Protein AF-A0A960QJK2-F1 (afdb_monomer_lite)

Secondary structure (DSSP, 8-state):
-----PPPHHHHHHHHHHHHT-----PPPPBPSSS---PPPTHHHHHHHT-EEEETTEEEEHHHHHHHHHHHHHSSSEEEEE-TTS-EEEEEHHHHHHHHHH-HHHHHHS--EEES-HHHHHHTTPPP-SSSEEE-HHHHGGGHHHHHHHHHHHHHHHHHHHTT-

Foldseek 3Di:
DDDDDDPDPVVVVVVVVVVVVPPPPPAPAAEFAAADDDFDDPVVLVVQQQDWDADPNDIDGPVVVLQVVLCVFAVGQWFWHAYPNRDIDIGGSSRLVVCVVPVVVRSQRTQRGWDQAQVVCVQLVAHGDDRIHTGGNVSCVSSVVVVVVVVVVVVVVVVVVVVVD

Structure (mmCIF, N/CA/C/O backbone):
data_AF-A0A960QJK2-F1
#
_entry.id   AF-A0A960QJK2-F1
#
loop_
_atom_site.group_PDB
_atom_site.id
_atom_site.type_symbol
_atom_site.label_atom_id
_atom_site.label_alt_id
_atom_site.label_comp_id
_atom_site.label_asym_id
_atom_site.label_entity_id
_atom_site.label_seq_id
_atom_site.pdbx_PDB_ins_code
_atom_site.Cartn_x
_atom_site.Cartn_y
_atom_site.Cartn_z
_atom_site.occupancy
_atom_site.B_iso_or_equiv
_atom_site.auth_seq_id
_atom_site.auth_comp_id
_atom_site.auth_asym_id
_atom_site.auth_atom_id
_atom_site.pdbx_PDB_model_num
ATOM 1 N N . MET A 1 1 ? 14.671 65.358 -13.582 1.00 40.72 1 MET A N 1
ATOM 2 C CA . MET A 1 1 ? 13.355 64.998 -14.150 1.00 40.72 1 MET A CA 1
ATOM 3 C C . MET A 1 1 ? 13.165 63.499 -13.931 1.00 40.72 1 MET A C 1
ATOM 5 O O . MET A 1 1 ? 13.816 62.717 -14.605 1.00 40.72 1 MET A O 1
ATOM 9 N N . LYS A 1 2 ? 12.438 63.102 -12.875 1.00 40.28 2 LYS A N 1
ATOM 10 C CA . LYS A 1 2 ? 12.230 61.693 -12.491 1.00 40.28 2 LYS A CA 1
ATOM 11 C C . LYS A 1 2 ? 10.971 61.178 -13.200 1.00 40.28 2 LYS A C 1
ATOM 13 O O . LYS A 1 2 ? 9.896 61.689 -12.910 1.00 40.28 2 LYS A O 1
ATOM 18 N N . LEU A 1 3 ? 11.096 60.197 -14.095 1.00 39.19 3 LEU A N 1
ATOM 19 C CA . LEU A 1 3 ? 9.955 59.401 -14.560 1.00 39.19 3 LEU A CA 1
ATOM 20 C C . LEU A 1 3 ? 9.848 58.164 -13.660 1.00 39.19 3 LEU A C 1
ATOM 22 O O . LEU A 1 3 ? 10.661 57.249 -13.756 1.00 39.19 3 LEU A O 1
ATOM 26 N N . PHE A 1 4 ? 8.871 58.167 -12.754 1.00 47.16 4 PHE A N 1
ATOM 27 C CA . PHE A 1 4 ? 8.452 56.974 -12.022 1.00 47.16 4 PHE A CA 1
ATOM 28 C C . PHE A 1 4 ? 7.599 56.119 -12.963 1.00 47.16 4 PHE A C 1
ATOM 30 O O . PHE A 1 4 ? 6.499 56.512 -13.343 1.00 47.16 4 PHE A O 1
ATOM 37 N N . GLN A 1 5 ? 8.126 54.964 -13.357 1.00 55.94 5 GLN A N 1
ATOM 38 C CA . GLN A 1 5 ? 7.394 53.943 -14.095 1.00 55.94 5 GLN A CA 1
ATOM 39 C C . GLN A 1 5 ? 6.495 53.205 -13.090 1.00 55.94 5 GLN A C 1
ATOM 41 O O . GLN A 1 5 ? 6.990 52.555 -12.171 1.00 55.94 5 GLN A O 1
ATOM 46 N N . THR A 1 6 ? 5.178 53.361 -13.197 1.00 51.84 6 THR A N 1
ATOM 47 C CA . THR A 1 6 ? 4.214 52.637 -12.360 1.00 51.84 6 THR A CA 1
ATOM 48 C C . THR A 1 6 ? 4.137 51.173 -12.814 1.00 51.84 6 THR A C 1
ATOM 50 O O . THR A 1 6 ? 3.915 50.922 -14.001 1.00 51.84 6 THR A O 1
ATOM 53 N N . PRO A 1 7 ? 4.314 50.175 -11.928 1.00 49.38 7 PRO A N 1
ATOM 54 C CA . PRO A 1 7 ? 4.071 48.789 -12.303 1.00 49.38 7 PRO A CA 1
ATOM 55 C C . PRO A 1 7 ? 2.564 48.573 -12.500 1.00 49.38 7 PRO A C 1
ATOM 57 O O . PRO A 1 7 ? 1.749 48.912 -11.643 1.00 49.38 7 PRO A O 1
ATOM 60 N N . SER A 1 8 ? 2.198 48.037 -13.666 1.00 52.22 8 SER A N 1
ATOM 61 C CA . SER A 1 8 ? 0.821 47.710 -14.043 1.00 52.22 8 SER A CA 1
ATOM 62 C C . SER A 1 8 ? 0.205 46.721 -13.046 1.00 52.22 8 SER A C 1
ATOM 64 O O . SER A 1 8 ? 0.792 45.678 -12.761 1.00 52.22 8 SER A O 1
ATOM 66 N N . ILE A 1 9 ? -0.997 47.030 -12.549 1.00 56.47 9 ILE A N 1
ATOM 67 C CA . ILE A 1 9 ? -1.775 46.237 -11.573 1.00 56.47 9 ILE A CA 1
ATOM 68 C C . ILE A 1 9 ? -1.941 44.768 -12.021 1.00 56.47 9 ILE A C 1
ATOM 70 O O . ILE A 1 9 ? -2.020 43.864 -11.189 1.00 56.47 9 ILE A O 1
ATOM 74 N N . ALA A 1 10 ? -1.897 44.507 -13.331 1.00 51.06 10 ALA A N 1
ATOM 75 C CA . ALA A 1 10 ? -1.942 43.162 -13.902 1.00 51.06 10 ALA A CA 1
ATOM 76 C C . ALA A 1 10 ? -0.729 42.287 -13.523 1.00 51.06 10 ALA A C 1
ATOM 78 O O . ALA A 1 10 ? -0.884 41.086 -13.313 1.00 51.06 10 ALA A O 1
ATOM 79 N N . ALA A 1 11 ? 0.465 42.871 -13.376 1.00 51.75 11 ALA A N 1
ATOM 80 C CA . ALA A 1 11 ? 1.671 42.125 -13.007 1.00 51.75 11 ALA A CA 1
ATOM 81 C C . ALA A 1 11 ? 1.629 41.643 -11.546 1.00 51.75 11 ALA A C 1
ATOM 83 O O . ALA A 1 11 ? 2.157 40.577 -11.231 1.00 51.75 11 ALA A O 1
ATOM 84 N N . LEU A 1 12 ? 0.948 42.388 -10.668 1.00 48.25 12 LEU A N 1
ATOM 85 C CA . LEU A 1 12 ? 0.785 42.014 -9.262 1.00 48.25 12 LEU A CA 1
ATOM 86 C C . LEU A 1 12 ? -0.204 40.844 -9.094 1.00 48.25 12 LEU A C 1
ATOM 88 O O . LEU A 1 12 ? 0.018 39.962 -8.271 1.00 48.25 12 LEU A O 1
ATOM 92 N N . PHE A 1 13 ? -1.264 40.796 -9.911 1.00 52.09 13 PHE A N 1
ATOM 93 C CA . PHE A 1 13 ? -2.256 39.714 -9.875 1.00 52.09 13 PHE A CA 1
ATOM 94 C C . PHE A 1 13 ? -1.718 38.382 -10.416 1.00 52.09 13 PHE A C 1
ATOM 96 O O . PHE A 1 13 ? -1.995 37.333 -9.837 1.00 52.09 13 PHE A O 1
ATOM 103 N N . VAL A 1 14 ? -0.902 38.406 -11.476 1.00 55.22 14 VAL A N 1
ATOM 104 C CA . VAL A 1 14 ? -0.269 37.186 -12.016 1.00 55.22 14 VAL A CA 1
ATOM 105 C C . VAL A 1 14 ? 0.735 36.592 -11.020 1.00 55.22 14 VAL A C 1
ATOM 107 O O . VAL A 1 14 ? 0.798 35.373 -10.870 1.00 55.22 14 VAL A O 1
ATOM 110 N N . ALA A 1 15 ? 1.456 37.433 -10.271 1.00 50.91 15 ALA A N 1
ATOM 111 C CA . ALA A 1 15 ? 2.368 36.972 -9.226 1.00 50.91 15 ALA A CA 1
ATOM 112 C C . ALA A 1 15 ? 1.633 36.302 -8.048 1.00 50.91 15 ALA A C 1
ATOM 114 O O . ALA A 1 15 ? 2.102 35.293 -7.530 1.00 50.91 15 ALA A O 1
ATOM 115 N N . ILE A 1 16 ? 0.457 36.805 -7.655 1.00 52.72 16 ILE A N 1
ATOM 116 C CA . ILE A 1 16 ? -0.335 36.223 -6.555 1.00 52.72 16 ILE A CA 1
ATOM 117 C C . ILE A 1 16 ? -0.946 34.870 -6.957 1.00 52.72 16 ILE A C 1
ATOM 119 O O . ILE A 1 16 ? -0.953 33.940 -6.152 1.00 52.72 16 ILE A O 1
ATOM 123 N N . ILE A 1 17 ? -1.397 34.718 -8.207 1.00 52.53 17 ILE A N 1
ATOM 124 C CA . ILE A 1 17 ? -1.936 33.439 -8.706 1.00 52.53 17 ILE A CA 1
ATOM 125 C C . ILE A 1 17 ? -0.827 32.381 -8.824 1.00 52.53 17 ILE A C 1
ATOM 127 O O . ILE A 1 17 ? -1.049 31.233 -8.447 1.00 52.53 17 ILE A O 1
ATOM 131 N N . ALA A 1 18 ? 0.381 32.761 -9.256 1.00 46.59 18 ALA A N 1
ATOM 132 C CA . ALA A 1 18 ? 1.513 31.835 -9.340 1.00 46.59 18 ALA A CA 1
ATOM 133 C C . ALA A 1 18 ? 1.991 31.333 -7.960 1.00 46.59 18 ALA A C 1
ATOM 135 O O . ALA A 1 18 ? 2.456 30.200 -7.844 1.00 46.59 18 ALA A O 1
ATOM 136 N N . VAL A 1 19 ? 1.834 32.140 -6.903 1.00 47.28 19 VAL A N 1
ATOM 137 C CA . VAL A 1 19 ? 2.176 31.744 -5.524 1.00 47.28 19 VAL A CA 1
ATOM 138 C C . VAL A 1 19 ? 1.130 30.793 -4.923 1.00 47.28 19 VAL A C 1
ATOM 140 O O . VAL A 1 19 ? 1.482 29.929 -4.123 1.00 47.28 19 VAL A O 1
ATOM 143 N N . LEU A 1 20 ? -0.136 30.871 -5.348 1.00 44.28 20 LEU A N 1
ATOM 144 C CA . LEU A 1 20 ? -1.213 29.995 -4.859 1.00 44.28 20 LEU A CA 1
ATOM 145 C C . LEU A 1 20 ? -1.219 28.592 -5.494 1.00 44.28 20 LEU A C 1
ATOM 147 O O . LEU A 1 20 ? -1.783 27.667 -4.914 1.00 44.28 20 LEU A O 1
ATOM 151 N N . SER A 1 21 ? -0.568 28.398 -6.645 1.00 37.44 21 SER A N 1
ATOM 152 C CA . SER A 1 21 ? -0.439 27.082 -7.297 1.00 37.44 21 SER A CA 1
ATOM 153 C C . SER A 1 21 ? 0.711 26.213 -6.769 1.00 37.44 21 SER A C 1
ATOM 155 O O . SER A 1 21 ? 0.783 25.035 -7.112 1.00 37.44 21 SER A O 1
ATOM 157 N N . SER A 1 22 ? 1.572 26.741 -5.896 1.00 40.44 22 SER A N 1
ATOM 158 C CA . SER A 1 22 ? 2.677 25.988 -5.277 1.00 40.44 22 SER A CA 1
ATOM 159 C C . SER A 1 22 ? 2.277 25.339 -3.951 1.00 40.44 22 SER A C 1
ATOM 161 O O . SER A 1 22 ? 3.085 25.204 -3.035 1.00 40.44 22 SER A O 1
ATOM 163 N N . GLY A 1 23 ? 1.024 24.894 -3.850 1.00 37.28 23 GLY A N 1
ATOM 164 C CA . GLY A 1 23 ? 0.593 23.942 -2.834 1.00 37.28 23 GLY A CA 1
ATOM 165 C C . GLY A 1 23 ? 1.159 22.554 -3.124 1.00 37.28 23 GLY A C 1
ATOM 166 O O . GLY A 1 23 ? 0.408 21.594 -3.277 1.00 37.28 23 GLY A O 1
ATOM 167 N N . THR A 1 24 ? 2.482 22.422 -3.225 1.00 36.81 24 THR A N 1
ATOM 168 C CA . THR A 1 24 ? 3.134 21.127 -3.083 1.00 36.81 24 THR A CA 1
ATOM 169 C C . THR A 1 24 ? 2.997 20.720 -1.626 1.00 36.81 24 THR A C 1
ATOM 171 O O . THR A 1 24 ? 3.865 20.981 -0.796 1.00 36.81 24 THR A O 1
ATOM 174 N N . VAL A 1 25 ? 1.877 20.072 -1.313 1.00 37.09 25 VAL A N 1
ATOM 175 C CA . VAL A 1 25 ? 1.790 19.174 -0.166 1.00 37.09 25 VAL A CA 1
ATOM 176 C C . VAL A 1 25 ? 2.712 17.999 -0.496 1.00 37.09 25 VAL A C 1
ATOM 178 O O . VAL A 1 25 ? 2.289 16.957 -1.006 1.00 37.09 25 VAL A O 1
ATOM 181 N N . PHE A 1 26 ? 4.014 18.209 -0.308 1.00 38.00 26 PHE A N 1
ATOM 182 C CA . PHE A 1 26 ? 4.980 17.129 -0.252 1.00 38.00 26 PHE A CA 1
ATOM 183 C C . PHE A 1 26 ? 4.664 16.367 1.031 1.00 38.00 26 PHE A C 1
ATOM 185 O O . PHE A 1 26 ? 5.100 16.742 2.112 1.00 38.00 26 PHE A O 1
ATOM 192 N N . ALA A 1 27 ? 3.835 15.328 0.911 1.00 47.56 27 ALA A N 1
ATOM 193 C CA . ALA A 1 27 ? 3.838 14.257 1.894 1.00 47.56 27 ALA A CA 1
ATOM 194 C C . ALA A 1 27 ? 5.299 13.814 2.032 1.00 47.56 27 ALA A C 1
ATOM 196 O O . ALA A 1 27 ? 5.915 13.494 1.012 1.00 47.56 27 ALA A O 1
ATOM 197 N N . LYS A 1 28 ? 5.847 13.893 3.247 1.00 51.34 28 LYS A N 1
ATOM 198 C CA . LYS A 1 28 ? 7.178 13.385 3.584 1.00 51.34 28 LYS A CA 1
ATOM 199 C C . LYS A 1 28 ? 7.286 11.966 3.018 1.00 51.34 28 LYS A C 1
ATOM 201 O O . LYS A 1 28 ? 6.396 11.154 3.263 1.00 51.34 28 LYS A O 1
ATOM 206 N N . ASP A 1 29 ? 8.304 11.697 2.200 1.00 62.47 29 ASP A N 1
ATOM 207 C CA . ASP A 1 29 ? 8.554 10.329 1.745 1.00 62.47 29 ASP A CA 1
ATOM 208 C C . ASP A 1 29 ? 8.829 9.498 3.008 1.00 62.47 29 ASP A C 1
ATOM 210 O O . ASP A 1 29 ? 9.683 9.857 3.822 1.00 62.47 29 ASP A O 1
ATOM 214 N N . VAL A 1 30 ? 8.011 8.471 3.245 1.00 76.12 30 VAL A N 1
ATOM 215 C CA . VAL A 1 30 ? 8.128 7.648 4.452 1.00 76.12 30 VAL A CA 1
ATOM 216 C C . VAL A 1 30 ? 9.319 6.720 4.250 1.00 76.12 30 VAL A C 1
ATOM 218 O O . VAL A 1 30 ? 9.411 6.034 3.228 1.00 76.12 30 VAL A O 1
ATOM 221 N N . SER A 1 31 ? 10.245 6.756 5.208 1.00 78.75 31 SER A N 1
ATOM 222 C CA . SER A 1 31 ? 11.432 5.908 5.199 1.00 78.75 31 SER A CA 1
ATOM 223 C C . SER A 1 31 ? 11.031 4.460 5.463 1.00 78.75 31 SER A C 1
ATOM 225 O O . SER A 1 31 ? 10.239 4.189 6.367 1.00 78.75 31 SER A O 1
ATOM 227 N N . VAL A 1 32 ? 11.559 3.546 4.656 1.00 87.69 32 VAL A N 1
ATOM 228 C CA . VAL A 1 32 ? 11.306 2.107 4.768 1.00 87.69 32 VAL A CA 1
ATOM 229 C C . VAL A 1 32 ? 12.481 1.403 5.454 1.00 87.69 32 VAL A C 1
ATOM 231 O O . VAL A 1 32 ? 13.623 1.839 5.326 1.00 87.69 32 VAL A O 1
ATOM 234 N N . PRO A 1 33 ? 12.237 0.289 6.167 1.00 87.25 33 PRO A N 1
ATOM 235 C CA . PRO A 1 33 ? 13.263 -0.410 6.941 1.00 87.25 33 PRO A CA 1
ATOM 236 C C . PRO A 1 33 ? 14.295 -1.181 6.101 1.00 87.25 33 PRO A C 1
ATOM 238 O O . PRO A 1 33 ? 15.236 -1.729 6.672 1.00 87.25 33 PRO A O 1
ATOM 241 N N . PHE A 1 34 ? 14.127 -1.289 4.778 1.00 89.62 34 PHE A N 1
ATOM 242 C CA . PHE A 1 34 ? 15.056 -2.021 3.917 1.00 89.62 34 PHE A CA 1
ATOM 243 C C . PHE A 1 34 ? 16.108 -1.102 3.279 1.00 89.62 34 PHE A C 1
ATOM 245 O O . PHE A 1 34 ? 15.821 0.027 2.887 1.00 89.62 34 PHE A O 1
ATOM 252 N N . GLU A 1 35 ? 17.332 -1.626 3.170 1.00 88.00 35 GLU A N 1
ATOM 253 C CA . GLU A 1 35 ? 18.526 -0.880 2.742 1.00 88.00 35 GLU A CA 1
ATOM 254 C C . GLU A 1 35 ? 18.459 -0.393 1.299 1.00 88.00 35 GLU A C 1
ATOM 256 O O . GLU A 1 35 ? 18.879 0.717 1.024 1.00 88.00 35 GLU A O 1
ATOM 261 N N . THR A 1 36 ? 17.936 -1.204 0.379 1.00 91.19 36 THR A N 1
ATOM 262 C CA . THR A 1 36 ? 17.937 -0.882 -1.051 1.00 91.19 36 THR A CA 1
ATOM 263 C C . THR A 1 36 ? 16.717 -1.470 -1.751 1.00 91.19 36 THR A C 1
ATOM 265 O O . THR A 1 36 ? 16.141 -2.467 -1.295 1.00 91.19 36 THR A O 1
ATOM 268 N N . TYR A 1 37 ? 16.335 -0.872 -2.876 1.00 95.06 37 TYR A N 1
ATOM 269 C CA . TYR A 1 37 ? 15.287 -1.363 -3.759 1.00 95.06 37 TYR A CA 1
ATOM 270 C C . TYR A 1 37 ? 15.826 -1.560 -5.171 1.00 95.06 37 TYR A C 1
ATOM 272 O O . TYR A 1 37 ? 16.345 -0.636 -5.788 1.00 95.06 37 TYR A O 1
ATOM 280 N N . GLU A 1 38 ? 15.629 -2.760 -5.714 1.00 95.44 38 GLU A N 1
ATOM 281 C CA . GLU A 1 38 ? 15.971 -3.073 -7.099 1.00 95.44 38 GLU A CA 1
ATOM 282 C C . GLU A 1 38 ? 14.705 -3.037 -7.977 1.00 95.44 38 GLU A C 1
ATOM 284 O O . GLU A 1 38 ? 13.850 -3.932 -7.866 1.00 95.44 38 GLU A O 1
ATOM 289 N N . PRO A 1 39 ? 14.550 -2.038 -8.869 1.00 96.19 39 PRO A N 1
ATOM 290 C CA . PRO A 1 39 ? 13.428 -1.989 -9.797 1.00 96.19 39 PRO A CA 1
ATOM 291 C C . PRO A 1 39 ? 13.411 -3.198 -10.735 1.00 96.19 39 PRO A C 1
ATOM 293 O O . PRO A 1 39 ? 14.449 -3.721 -11.135 1.00 96.19 39 PRO A O 1
ATOM 296 N N . TRP A 1 40 ? 12.217 -3.625 -11.142 1.00 97.00 40 TRP A N 1
ATOM 297 C CA . TRP A 1 40 ? 12.083 -4.649 -12.176 1.00 97.00 40 TRP A CA 1
ATOM 298 C C . TRP A 1 40 ? 12.698 -4.176 -13.509 1.00 97.00 40 TRP A C 1
ATOM 300 O O . TRP A 1 40 ? 12.518 -3.008 -13.876 1.00 97.00 40 TRP A O 1
ATOM 310 N N . PRO A 1 41 ? 13.356 -5.064 -14.282 1.00 97.25 41 PRO A N 1
ATOM 311 C CA . PRO A 1 41 ? 13.690 -4.776 -15.676 1.00 97.25 41 PRO A CA 1
ATOM 312 C C . PRO A 1 41 ? 12.420 -4.384 -16.435 1.00 97.25 41 PRO A C 1
ATOM 314 O O . PRO A 1 41 ? 11.418 -5.078 -16.299 1.00 97.25 41 PRO A O 1
ATOM 317 N N . GLN A 1 42 ? 12.449 -3.305 -17.227 1.00 94.94 42 GLN A N 1
ATOM 318 C CA . GLN A 1 42 ? 11.237 -2.687 -17.805 1.00 94.94 42 GLN A CA 1
ATOM 319 C C . GLN A 1 42 ? 10.367 -3.644 -18.639 1.00 94.94 42 GLN A C 1
ATOM 321 O O . GLN A 1 42 ? 9.145 -3.543 -18.615 1.00 94.94 42 GLN A O 1
ATOM 326 N N . GLU A 1 43 ? 10.973 -4.647 -19.277 1.00 96.88 43 GLU A N 1
ATOM 327 C CA . GLU A 1 43 ? 10.256 -5.694 -20.015 1.00 96.88 43 GLU A CA 1
ATOM 328 C C . GLU A 1 43 ? 9.219 -6.444 -19.155 1.00 96.88 43 GLU A C 1
ATOM 330 O O . GLU A 1 43 ? 8.165 -6.848 -19.652 1.00 96.88 43 GLU A O 1
ATOM 335 N N . VAL A 1 44 ? 9.487 -6.618 -17.856 1.00 97.19 44 VAL A N 1
ATOM 336 C CA . VAL A 1 44 ? 8.617 -7.363 -16.936 1.00 97.19 44 VAL A CA 1
ATOM 337 C C . VAL A 1 44 ? 7.288 -6.636 -16.682 1.00 97.19 44 VAL A C 1
ATOM 339 O O . VAL A 1 44 ? 6.243 -7.225 -16.979 1.00 97.19 44 VAL A O 1
ATOM 342 N N . PRO A 1 45 ? 7.254 -5.391 -16.154 1.00 96.69 45 PRO A N 1
ATOM 343 C CA . PRO A 1 45 ? 6.003 -4.662 -15.992 1.00 96.69 45 PRO A CA 1
ATOM 344 C C . PRO A 1 45 ? 5.314 -4.397 -17.332 1.00 96.69 45 PRO A C 1
ATOM 346 O O . PRO A 1 45 ? 4.089 -4.480 -17.367 1.00 96.69 45 PRO A O 1
ATOM 349 N N . ASP A 1 46 ? 6.049 -4.160 -18.423 1.00 96.38 46 ASP A N 1
ATOM 350 C CA . ASP A 1 46 ? 5.459 -3.960 -19.754 1.00 96.38 46 ASP A CA 1
ATOM 351 C C . ASP A 1 46 ? 4.707 -5.201 -20.243 1.00 96.38 46 ASP A C 1
ATOM 353 O O . ASP A 1 46 ? 3.570 -5.103 -20.702 1.00 96.38 46 ASP A O 1
ATOM 357 N N . THR A 1 47 ? 5.289 -6.387 -20.068 1.00 96.50 47 THR A N 1
ATOM 358 C CA . THR A 1 47 ? 4.628 -7.646 -20.436 1.00 96.50 47 THR A CA 1
ATOM 359 C C . THR A 1 47 ? 3.443 -7.942 -19.515 1.00 96.50 47 THR A C 1
ATOM 361 O O . THR A 1 47 ? 2.371 -8.349 -19.965 1.00 96.50 47 THR A O 1
ATOM 364 N N . PHE A 1 48 ? 3.608 -7.723 -18.208 1.00 96.69 48 PHE A N 1
ATOM 365 C CA . PHE A 1 48 ? 2.576 -8.020 -17.213 1.00 96.69 48 PHE A CA 1
ATOM 366 C C . PHE A 1 48 ? 1.351 -7.102 -17.338 1.00 96.69 48 PHE A C 1
ATOM 368 O O . PHE A 1 48 ? 0.223 -7.520 -17.073 1.00 96.69 48 PHE A O 1
ATOM 375 N N . ARG A 1 49 ? 1.566 -5.859 -17.781 1.00 97.00 49 ARG A N 1
ATOM 376 C CA . ARG A 1 49 ? 0.551 -4.818 -17.987 1.00 97.00 49 ARG A CA 1
ATOM 377 C C . ARG A 1 49 ? -0.630 -5.269 -18.848 1.00 97.00 49 ARG A C 1
ATOM 379 O O . ARG A 1 49 ? -1.767 -4.885 -18.549 1.00 97.00 49 ARG A O 1
ATOM 386 N N . GLU A 1 50 ? -0.349 -6.057 -19.883 1.00 95.12 50 GLU A N 1
ATOM 387 C CA . GLU A 1 50 ? -1.310 -6.476 -20.912 1.00 95.12 50 GLU A CA 1
ATOM 388 C C . GLU A 1 50 ? -2.133 -7.708 -20.523 1.00 95.12 50 GLU A C 1
ATOM 390 O O . GLU A 1 50 ? -3.123 -8.036 -21.182 1.00 95.12 50 GLU A O 1
ATOM 395 N N . LEU A 1 51 ? -1.769 -8.391 -19.434 1.00 97.19 51 LEU A N 1
ATOM 396 C CA . LEU A 1 51 ? -2.534 -9.538 -18.960 1.00 97.19 51 LEU A CA 1
ATOM 397 C C . LEU A 1 51 ? -3.959 -9.120 -18.593 1.00 97.19 51 LEU A C 1
ATOM 399 O O . LEU A 1 51 ? -4.195 -8.056 -18.023 1.00 97.19 51 LEU A O 1
ATOM 403 N N . LEU A 1 52 ? -4.928 -9.976 -18.907 1.00 97.31 52 LEU A N 1
ATOM 404 C CA . LEU A 1 52 ? -6.331 -9.720 -18.605 1.00 97.31 52 LEU A CA 1
ATOM 405 C C . LEU A 1 52 ? -6.699 -10.274 -17.228 1.00 97.31 52 LEU A C 1
ATOM 407 O O . LEU A 1 52 ? -6.385 -11.415 -16.898 1.00 97.31 52 LEU A O 1
ATOM 411 N N . VAL A 1 53 ? -7.424 -9.474 -16.448 1.00 96.56 53 VAL A N 1
ATOM 412 C CA . VAL A 1 53 ? -7.981 -9.848 -15.144 1.00 96.56 53 VAL A CA 1
ATOM 413 C C . VAL A 1 53 ? -9.481 -9.562 -15.116 1.00 96.56 53 VAL A C 1
ATOM 415 O O . VAL A 1 53 ? -9.956 -8.594 -15.716 1.00 96.56 53 VAL A O 1
ATOM 418 N N . GLN A 1 54 ? -10.244 -10.415 -14.431 1.00 96.25 54 GLN A N 1
ATOM 419 C CA . GLN A 1 54 ? -11.676 -10.222 -14.211 1.00 96.25 54 GLN A CA 1
ATOM 420 C C . GLN A 1 54 ? -11.921 -9.648 -12.811 1.00 96.25 54 GLN A C 1
ATOM 422 O O . GLN A 1 54 ? -11.512 -10.234 -11.815 1.00 96.25 54 GLN A O 1
ATOM 427 N N . GLU A 1 55 ? -12.630 -8.523 -12.732 1.00 94.56 55 GLU A N 1
ATOM 428 C CA . GLU A 1 55 ? -13.006 -7.859 -11.480 1.00 94.56 55 GLU A CA 1
ATOM 429 C C . GLU A 1 55 ? -14.490 -7.475 -11.550 1.00 94.56 55 GLU A C 1
ATOM 431 O O . GLU A 1 55 ? -14.905 -6.755 -12.462 1.00 94.56 55 GLU A O 1
ATOM 436 N N . GLY A 1 56 ? -15.311 -7.982 -10.623 1.00 91.81 56 GLY A N 1
ATOM 437 C CA . GLY A 1 56 ? -16.754 -7.696 -10.600 1.00 91.81 56 GLY A CA 1
ATOM 438 C C . GLY A 1 56 ? -17.483 -8.103 -11.889 1.00 91.81 56 GLY A C 1
ATOM 439 O O . GLY A 1 56 ? -18.386 -7.406 -12.338 1.00 91.81 56 GLY A O 1
ATOM 440 N N . GLY A 1 57 ? -17.037 -9.182 -12.541 1.00 95.31 57 GLY A N 1
ATOM 441 C CA . GLY A 1 57 ? -17.570 -9.640 -13.829 1.00 95.31 57 GLY A CA 1
ATOM 442 C C . GLY A 1 57 ? -16.986 -8.932 -15.060 1.00 95.31 57 GLY A C 1
ATOM 443 O O . GLY A 1 57 ? -17.137 -9.444 -16.167 1.00 95.31 57 GLY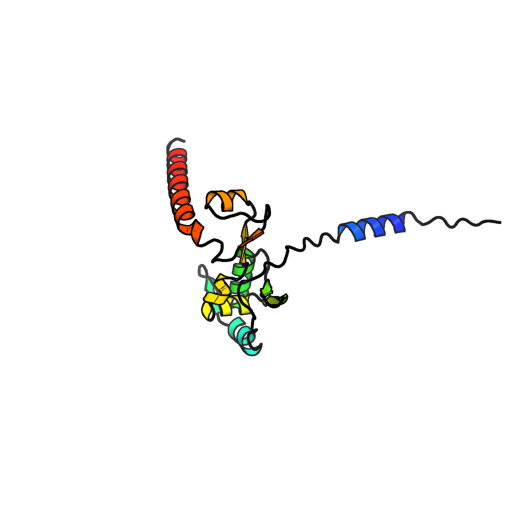 A O 1
ATOM 444 N N . ARG A 1 58 ? -16.264 -7.814 -14.896 1.00 95.50 58 ARG A N 1
ATOM 445 C CA . ARG A 1 58 ? -15.646 -7.053 -15.993 1.00 95.50 58 ARG A CA 1
ATOM 446 C C . ARG A 1 58 ? -14.207 -7.499 -16.239 1.00 95.50 58 ARG A C 1
ATOM 448 O O . ARG A 1 58 ? -13.384 -7.446 -15.330 1.00 95.50 58 ARG A O 1
ATOM 455 N N . VAL A 1 59 ? -13.887 -7.853 -17.482 1.00 97.56 59 VAL A N 1
ATOM 456 C CA . VAL A 1 59 ? -12.507 -8.123 -17.915 1.00 97.56 59 VAL A CA 1
ATOM 457 C C . VAL A 1 59 ? -11.806 -6.804 -18.247 1.00 97.56 59 VAL A C 1
ATOM 459 O O . VAL A 1 59 ? -12.363 -5.963 -18.955 1.00 97.56 59 VAL A O 1
ATOM 462 N N . LYS A 1 60 ? -10.602 -6.595 -17.711 1.00 97.25 60 LYS A N 1
ATOM 463 C CA . LYS A 1 60 ? -9.768 -5.409 -17.958 1.00 97.25 60 LYS A CA 1
ATOM 464 C C . LYS A 1 60 ? -8.280 -5.785 -17.964 1.00 97.25 60 LYS A C 1
ATOM 466 O O . LYS A 1 60 ? -7.928 -6.794 -17.356 1.00 97.25 60 LYS A O 1
ATOM 471 N N . PRO A 1 61 ? -7.403 -4.979 -18.585 1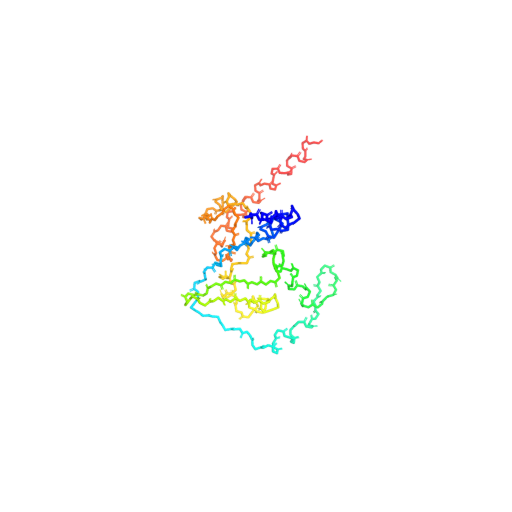.00 97.88 61 PRO A N 1
ATOM 472 C CA . PRO A 1 61 ? -5.964 -5.171 -18.449 1.00 97.88 61 PRO A CA 1
ATOM 473 C C . PRO A 1 61 ? -5.512 -4.986 -16.999 1.00 97.88 61 PRO A C 1
ATOM 475 O O . PRO A 1 61 ? -6.048 -4.131 -16.276 1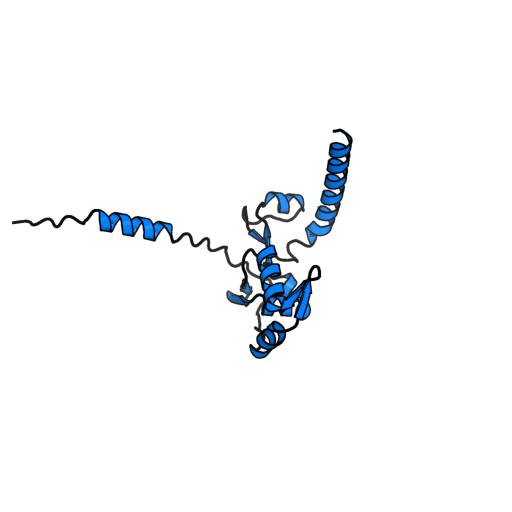.00 97.88 61 PRO A O 1
ATOM 478 N N . VAL A 1 62 ? -4.478 -5.723 -16.609 1.00 97.38 62 VAL A N 1
ATOM 479 C CA . VAL A 1 62 ? -3.799 -5.630 -15.315 1.00 97.38 62 VAL A CA 1
ATOM 480 C C . VAL A 1 62 ? -3.394 -4.193 -15.024 1.00 97.38 62 VAL A C 1
ATOM 482 O O . VAL A 1 62 ? -3.662 -3.719 -13.926 1.00 97.38 62 VAL A O 1
ATOM 485 N N . HIS A 1 63 ? -2.891 -3.456 -16.021 1.00 96.94 63 HIS A N 1
ATOM 486 C CA . HIS A 1 63 ? -2.618 -2.020 -15.903 1.00 96.94 63 HIS A CA 1
ATOM 487 C C . HIS A 1 63 ? -3.731 -1.246 -15.190 1.00 96.94 63 HIS A C 1
ATOM 489 O O . HIS A 1 63 ? -3.508 -0.481 -14.251 1.00 96.94 63 HIS A O 1
ATOM 495 N N . THR A 1 64 ? -4.955 -1.451 -15.682 1.00 96.81 64 THR A N 1
ATOM 496 C CA . THR A 1 64 ? -6.136 -0.731 -15.233 1.00 96.81 64 THR A CA 1
ATOM 497 C C . THR A 1 64 ? -6.432 -1.150 -13.805 1.00 96.81 64 THR A C 1
ATOM 499 O O . THR A 1 64 ? -6.579 -0.296 -12.937 1.00 96.81 64 THR A O 1
ATOM 502 N N . TYR A 1 65 ? -6.460 -2.458 -13.553 1.00 96.88 65 TYR A N 1
ATOM 503 C CA . TYR A 1 65 ? -6.690 -3.009 -12.224 1.00 96.88 65 TYR A CA 1
ATOM 504 C C . TYR A 1 65 ? -5.688 -2.477 -11.189 1.00 96.88 65 TYR A C 1
ATOM 506 O O . TYR A 1 65 ? -6.104 -1.848 -10.217 1.00 96.88 65 TYR A O 1
ATOM 514 N N . SER A 1 66 ? -4.381 -2.620 -11.433 1.00 97.00 66 SER A N 1
ATOM 515 C CA . SER A 1 66 ? -3.326 -2.156 -10.526 1.00 97.00 66 SER A CA 1
ATOM 516 C C . SER A 1 66 ? -3.444 -0.665 -10.234 1.00 97.00 66 SER A C 1
ATOM 518 O O . SER A 1 66 ? -3.348 -0.248 -9.082 1.00 97.00 66 SER A O 1
ATOM 520 N N . ARG A 1 67 ? -3.697 0.152 -11.265 1.00 96.94 67 ARG A N 1
ATOM 521 C CA . ARG A 1 67 ? -3.839 1.602 -11.112 1.00 96.94 67 ARG A CA 1
ATOM 522 C C . ARG A 1 67 ? -5.039 1.976 -10.244 1.00 96.94 67 ARG A C 1
ATOM 524 O O . ARG A 1 67 ? -4.909 2.865 -9.408 1.00 96.94 67 ARG A O 1
ATOM 531 N N . PHE A 1 68 ? -6.191 1.332 -10.431 1.00 96.12 68 PHE A N 1
ATOM 532 C CA . PHE A 1 68 ? -7.379 1.597 -9.611 1.00 96.12 68 PHE A CA 1
ATOM 533 C C . PHE A 1 68 ? -7.186 1.140 -8.161 1.00 96.12 68 PHE A C 1
ATOM 535 O O . PHE A 1 68 ? -7.492 1.907 -7.251 1.00 96.12 68 PHE A O 1
ATOM 542 N N . MET A 1 69 ? -6.605 -0.044 -7.950 1.00 95.44 69 MET A N 1
ATOM 543 C CA . MET A 1 69 ? -6.274 -0.549 -6.613 1.00 95.44 69 MET A CA 1
ATOM 544 C C . MET A 1 69 ? -5.321 0.394 -5.876 1.00 95.44 69 MET A C 1
ATOM 546 O O . MET A 1 69 ? -5.579 0.782 -4.737 1.00 95.44 69 MET A O 1
ATOM 550 N N . LEU A 1 70 ? -4.245 0.828 -6.537 1.00 96.44 70 LEU A N 1
ATOM 551 C CA . LEU A 1 70 ? -3.279 1.714 -5.902 1.00 96.44 70 LEU A CA 1
ATOM 552 C C . LEU A 1 70 ? -3.858 3.111 -5.645 1.00 96.44 70 LEU A C 1
ATOM 554 O O . LEU A 1 70 ? -3.599 3.690 -4.596 1.00 96.44 70 LEU A O 1
ATOM 558 N N . MET A 1 71 ? -4.707 3.633 -6.537 1.00 96.06 71 MET A N 1
ATOM 559 C CA . MET A 1 71 ? -5.438 4.879 -6.281 1.00 96.06 71 MET A CA 1
ATOM 560 C C . MET A 1 71 ? -6.338 4.777 -5.045 1.00 96.06 71 MET A C 1
ATOM 562 O O . MET A 1 71 ? -6.430 5.747 -4.297 1.00 96.06 71 MET A O 1
ATOM 566 N N . GLN A 1 72 ? -6.980 3.628 -4.818 1.00 94.56 72 GLN A N 1
ATOM 567 C CA . GLN A 1 72 ? -7.840 3.413 -3.655 1.00 94.56 72 GLN A CA 1
ATOM 568 C C . GLN A 1 72 ? -7.051 3.402 -2.340 1.00 94.56 72 GLN A C 1
ATOM 570 O O . GLN A 1 72 ? -7.514 3.981 -1.362 1.00 94.56 72 GLN A O 1
ATOM 575 N N . PHE A 1 73 ? -5.873 2.773 -2.305 1.00 94.31 73 PHE A N 1
ATOM 576 C CA . PHE A 1 73 ? -5.071 2.695 -1.077 1.00 94.31 73 PHE A CA 1
ATOM 577 C C . PHE A 1 73 ? -4.179 3.919 -0.857 1.00 94.31 73 PHE A C 1
ATOM 579 O O . PHE A 1 73 ? -4.129 4.470 0.241 1.00 94.31 73 PHE A O 1
ATOM 586 N N . ASN A 1 74 ? -3.499 4.358 -1.914 1.00 93.69 74 ASN A N 1
ATOM 587 C CA . ASN A 1 74 ? -2.416 5.335 -1.855 1.00 93.69 74 ASN A CA 1
ATOM 588 C C . ASN A 1 74 ? -2.864 6.746 -2.277 1.00 93.69 74 ASN A C 1
ATOM 590 O O . ASN A 1 74 ? -2.092 7.708 -2.195 1.00 93.69 74 ASN A O 1
ATOM 594 N N . GLY A 1 75 ? -4.085 6.900 -2.802 1.00 93.50 75 GLY A N 1
ATOM 595 C CA . GLY A 1 75 ? -4.570 8.159 -3.385 1.00 93.50 75 GLY A CA 1
ATOM 596 C C . GLY A 1 75 ? -3.767 8.627 -4.609 1.00 93.50 75 GLY A C 1
ATOM 597 O O . GLY A 1 75 ? -3.917 9.768 -5.046 1.00 93.50 75 GLY A O 1
ATOM 598 N N . ARG A 1 76 ? -2.870 7.779 -5.128 1.00 93.38 76 ARG A N 1
ATOM 599 C CA . ARG A 1 76 ? -1.927 8.042 -6.224 1.00 93.38 76 ARG A CA 1
ATOM 600 C C . ARG A 1 76 ? -1.762 6.776 -7.060 1.00 93.38 76 ARG A C 1
ATOM 602 O O . ARG A 1 76 ? -1.932 5.677 -6.551 1.00 93.38 76 ARG A O 1
ATOM 609 N N . SER A 1 77 ? -1.385 6.922 -8.329 1.00 92.69 77 SER A N 1
ATOM 610 C CA . SER A 1 77 ? -1.089 5.792 -9.225 1.00 92.69 77 SER A CA 1
ATOM 611 C C . SER A 1 77 ? 0.378 5.348 -9.203 1.00 92.69 77 SER A C 1
ATOM 613 O O . SER A 1 77 ? 0.775 4.523 -10.021 1.00 92.69 77 SER A O 1
ATOM 615 N N . VAL A 1 78 ? 1.172 5.915 -8.295 1.00 95.62 78 VAL A N 1
ATOM 616 C CA . VAL A 1 78 ? 2.587 5.604 -8.071 1.00 95.62 78 VAL A CA 1
ATOM 617 C C . VAL A 1 78 ? 2.835 5.478 -6.574 1.00 95.62 78 VAL A C 1
ATOM 619 O O . VAL A 1 78 ? 2.115 6.098 -5.783 1.00 95.62 78 VAL A O 1
ATOM 622 N N . VAL A 1 79 ? 3.842 4.704 -6.188 1.00 95.62 79 VAL A N 1
ATOM 623 C CA . VAL A 1 79 ? 4.335 4.612 -4.808 1.00 95.62 79 VAL A CA 1
ATOM 624 C C . VAL A 1 79 ? 5.648 5.371 -4.716 1.00 95.62 79 VAL A C 1
ATOM 626 O O . VAL A 1 79 ? 6.483 5.242 -5.605 1.00 95.62 79 VAL A O 1
ATOM 629 N N . ARG A 1 80 ? 5.816 6.158 -3.652 1.00 95.19 80 ARG A N 1
ATOM 630 C CA . ARG A 1 80 ? 7.059 6.867 -3.338 1.00 95.19 80 ARG A CA 1
ATOM 631 C C . ARG A 1 80 ? 7.525 6.478 -1.949 1.00 95.19 80 ARG A C 1
ATOM 633 O O . ARG A 1 80 ? 6.693 6.433 -1.042 1.00 95.19 80 ARG A O 1
ATOM 640 N N . PHE A 1 81 ? 8.811 6.201 -1.805 1.00 94.88 81 PHE A N 1
ATOM 641 C CA . PHE A 1 81 ? 9.437 5.856 -0.533 1.00 94.88 81 PHE A CA 1
ATOM 642 C C . PHE A 1 81 ? 10.934 6.170 -0.569 1.00 94.88 81 PHE A C 1
ATOM 644 O O . PHE A 1 81 ? 11.509 6.351 -1.644 1.00 94.88 81 PHE A O 1
ATOM 651 N N . GLU A 1 82 ? 11.544 6.237 0.610 1.00 94.88 82 GLU A N 1
ATOM 652 C CA . GLU A 1 82 ? 12.983 6.442 0.791 1.00 94.88 82 GLU A CA 1
ATOM 653 C C . GLU A 1 82 ? 13.580 5.226 1.505 1.00 94.88 82 GLU A C 1
ATOM 655 O O . GLU A 1 82 ? 13.116 4.874 2.591 1.00 94.88 82 GLU A O 1
ATOM 660 N N . THR A 1 83 ? 14.556 4.556 0.898 1.00 94.19 83 THR A N 1
ATOM 661 C CA . THR A 1 83 ? 15.274 3.413 1.489 1.00 94.19 83 THR A CA 1
ATOM 662 C C . THR A 1 83 ? 16.203 3.847 2.619 1.00 94.19 83 THR A C 1
ATOM 664 O O . THR A 1 83 ? 16.458 5.036 2.811 1.00 94.19 83 THR A O 1
ATOM 667 N N . ALA A 1 84 ? 16.697 2.892 3.414 1.00 90.94 84 ALA A N 1
ATOM 668 C CA . ALA A 1 84 ? 17.534 3.213 4.575 1.00 90.94 84 ALA A CA 1
ATOM 669 C C . ALA A 1 84 ? 18.887 3.858 4.197 1.00 90.94 84 ALA A C 1
ATOM 671 O O . ALA A 1 84 ? 19.456 4.600 4.999 1.00 90.94 84 ALA A O 1
ATOM 672 N N . ASP A 1 85 ? 19.365 3.641 2.969 1.00 91.38 85 ASP A N 1
ATOM 673 C CA . ASP A 1 85 ? 20.529 4.321 2.388 1.00 91.38 85 ASP A CA 1
ATOM 674 C C . ASP A 1 85 ? 20.249 5.776 1.941 1.00 91.38 85 ASP A C 1
ATOM 676 O O . ASP A 1 85 ? 21.165 6.489 1.521 1.00 91.38 85 ASP A O 1
ATOM 680 N N . GLY A 1 86 ? 19.002 6.241 2.076 1.00 90.31 86 GLY A N 1
ATOM 681 C CA . GLY A 1 86 ? 18.547 7.578 1.701 1.00 90.31 86 GLY A CA 1
ATOM 682 C C . GLY A 1 86 ? 18.184 7.725 0.222 1.00 90.31 86 GLY A C 1
ATOM 683 O O . GLY A 1 86 ? 17.898 8.843 -0.224 1.00 90.31 86 GLY A O 1
ATOM 684 N N . GLU A 1 87 ? 18.197 6.640 -0.562 1.00 92.88 87 GLU A N 1
ATOM 685 C CA . GLU A 1 87 ? 17.754 6.679 -1.954 1.00 92.88 87 GLU A CA 1
ATOM 686 C C . GLU A 1 87 ? 16.226 6.806 -2.042 1.00 92.88 87 GLU A C 1
ATOM 688 O O . GLU A 1 87 ? 15.455 6.160 -1.332 1.00 92.88 87 GLU A O 1
ATOM 693 N N . LYS A 1 88 ? 15.760 7.685 -2.934 1.00 94.75 88 LYS A N 1
ATOM 694 C CA . LYS A 1 88 ? 14.333 7.901 -3.174 1.00 94.75 88 LYS A CA 1
ATOM 695 C C . LYS A 1 88 ? 13.878 7.120 -4.386 1.00 94.75 88 LYS A C 1
ATOM 697 O O . LYS A 1 88 ? 14.399 7.313 -5.484 1.00 94.75 88 LYS A O 1
ATOM 702 N N . HIS A 1 89 ? 12.820 6.344 -4.212 1.00 94.94 89 HIS A N 1
ATOM 703 C CA . HIS A 1 89 ? 12.238 5.543 -5.274 1.00 94.94 89 HIS A CA 1
ATOM 704 C C . HIS A 1 89 ? 10.814 5.992 -5.590 1.00 94.94 89 HIS A C 1
ATOM 706 O O . HIS A 1 89 ? 10.014 6.292 -4.702 1.00 94.94 89 HIS A O 1
ATOM 712 N N . GLU A 1 90 ? 10.487 5.999 -6.881 1.00 95.94 90 GLU A N 1
ATOM 713 C CA . GLU A 1 90 ? 9.123 6.110 -7.388 1.00 95.94 90 GLU A CA 1
ATOM 714 C C . GLU A 1 90 ? 8.838 4.901 -8.279 1.00 95.94 90 GLU A C 1
ATOM 716 O O . GLU A 1 90 ? 9.570 4.643 -9.233 1.00 95.94 90 GLU A O 1
ATOM 721 N N . ILE A 1 91 ? 7.779 4.153 -7.966 1.00 96.12 91 ILE A N 1
ATOM 722 C CA . ILE A 1 91 ? 7.398 2.952 -8.716 1.00 96.12 91 ILE A CA 1
ATOM 723 C C . ILE A 1 91 ? 5.956 3.048 -9.211 1.00 96.12 91 ILE A C 1
ATOM 725 O O . ILE A 1 91 ? 5.059 3.531 -8.515 1.00 96.12 91 ILE A O 1
ATOM 729 N N . GLU A 1 92 ? 5.722 2.576 -10.433 1.00 97.00 92 GLU A N 1
ATOM 730 C CA . GLU A 1 92 ? 4.389 2.546 -11.034 1.00 97.00 92 GLU A CA 1
ATOM 731 C C . GLU A 1 92 ? 3.507 1.441 -10.438 1.00 97.00 92 GLU A C 1
ATOM 733 O O . GLU A 1 92 ? 3.992 0.431 -9.929 1.00 97.00 92 GLU A O 1
ATOM 738 N N . ALA A 1 93 ? 2.186 1.584 -10.580 1.00 97.50 93 ALA A N 1
ATOM 739 C CA . ALA A 1 93 ? 1.211 0.637 -10.040 1.00 97.50 93 ALA A CA 1
ATOM 740 C C . ALA A 1 93 ? 1.428 -0.826 -10.470 1.00 97.50 93 ALA A C 1
ATOM 742 O O . ALA A 1 93 ? 1.182 -1.736 -9.682 1.00 97.50 93 ALA A O 1
ATOM 743 N N . VAL A 1 94 ? 1.876 -1.072 -11.705 1.00 97.94 94 VAL A N 1
ATOM 744 C CA . VAL A 1 94 ? 2.130 -2.441 -12.188 1.00 97.94 94 VAL A CA 1
ATOM 745 C C . VAL A 1 94 ? 3.351 -3.047 -11.491 1.00 97.94 94 VAL A C 1
ATOM 747 O O . VAL A 1 94 ? 3.277 -4.185 -11.037 1.00 97.94 94 VAL A O 1
ATOM 750 N N . ALA A 1 95 ? 4.435 -2.278 -11.348 1.00 97.88 95 ALA A N 1
ATOM 751 C CA . ALA A 1 95 ? 5.633 -2.702 -10.623 1.00 97.88 95 ALA A CA 1
ATOM 752 C C . ALA A 1 95 ? 5.327 -2.949 -9.139 1.00 97.88 95 ALA A C 1
ATOM 754 O O . ALA A 1 95 ? 5.670 -4.004 -8.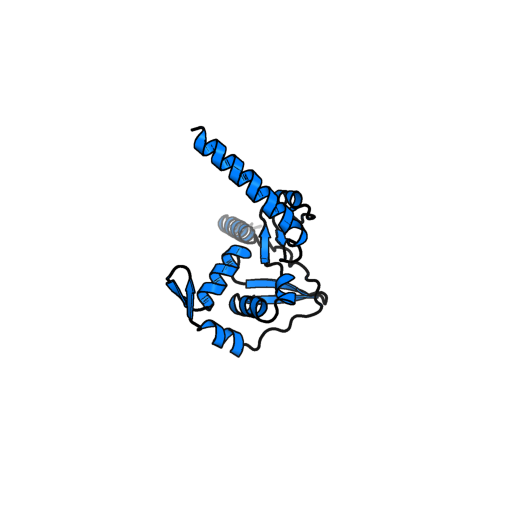618 1.00 97.88 95 ALA A O 1
ATOM 755 N N . TRP A 1 96 ? 4.569 -2.049 -8.504 1.00 97.62 96 TRP A N 1
ATOM 756 C CA . TRP A 1 96 ? 4.076 -2.258 -7.142 1.00 97.62 96 TRP A CA 1
ATOM 757 C C . TRP A 1 96 ? 3.269 -3.557 -7.021 1.00 97.62 96 TRP A C 1
ATOM 759 O O . TRP A 1 96 ? 3.497 -4.344 -6.108 1.00 97.62 96 TRP A O 1
ATOM 769 N N . MET A 1 97 ? 2.349 -3.832 -7.951 1.00 97.25 97 MET A N 1
ATOM 770 C CA . MET A 1 97 ? 1.559 -5.064 -7.888 1.00 97.25 97 MET A CA 1
ATOM 771 C C . MET A 1 97 ? 2.434 -6.313 -8.064 1.00 97.25 97 MET A C 1
ATOM 773 O O . MET A 1 97 ? 2.235 -7.302 -7.360 1.00 97.25 97 MET A O 1
ATOM 777 N N . LEU A 1 98 ? 3.441 -6.262 -8.938 1.00 97.94 98 LEU A N 1
ATOM 778 C CA . LEU A 1 98 ? 4.447 -7.319 -9.051 1.00 97.94 98 LEU A CA 1
ATOM 779 C C . LEU A 1 98 ? 5.211 -7.512 -7.735 1.00 97.94 98 LEU A C 1
ATOM 781 O O . LEU A 1 98 ? 5.376 -8.652 -7.302 1.00 97.94 98 LEU A O 1
ATOM 785 N N . ASP A 1 99 ? 5.601 -6.434 -7.052 1.00 97.69 99 ASP A N 1
ATOM 786 C CA . ASP A 1 99 ? 6.213 -6.528 -5.723 1.00 97.69 99 ASP A CA 1
ATOM 787 C C . ASP A 1 99 ? 5.260 -7.175 -4.710 1.00 97.69 99 ASP A C 1
ATOM 789 O O . ASP A 1 99 ? 5.686 -8.037 -3.945 1.00 97.69 99 ASP A O 1
ATOM 793 N N . THR A 1 100 ? 3.958 -6.868 -4.737 1.00 96.81 100 THR A N 1
ATOM 794 C CA . THR A 1 100 ? 2.994 -7.528 -3.833 1.00 96.81 100 THR A CA 1
ATOM 795 C C . THR A 1 100 ? 2.874 -9.033 -4.082 1.00 96.81 100 THR A C 1
ATOM 797 O O . THR A 1 100 ? 2.615 -9.787 -3.145 1.00 96.81 100 THR A O 1
ATOM 800 N N . PHE A 1 101 ? 3.079 -9.487 -5.322 1.00 96.06 101 PHE A N 1
ATOM 801 C CA . PHE A 1 101 ? 2.961 -10.899 -5.696 1.00 96.06 101 PHE A CA 1
ATOM 802 C C . PHE A 1 101 ? 4.261 -11.674 -5.477 1.00 96.06 101 PHE A C 1
ATOM 804 O O . PHE A 1 101 ? 4.229 -12.803 -4.989 1.00 96.06 101 PHE A O 1
ATOM 811 N N . PHE A 1 102 ? 5.402 -11.076 -5.822 1.00 97.62 102 PHE A N 1
ATOM 812 C CA . PHE A 1 102 ? 6.688 -11.772 -5.896 1.00 97.62 102 PHE A CA 1
ATOM 813 C C . PHE A 1 102 ? 7.701 -11.317 -4.842 1.00 97.62 102 PHE A C 1
ATOM 815 O O . PHE A 1 102 ? 8.647 -12.049 -4.551 1.00 97.62 102 PHE A O 1
ATOM 822 N N . ARG A 1 103 ? 7.505 -10.147 -4.226 1.00 97.06 103 ARG A N 1
ATOM 823 C CA . ARG A 1 103 ? 8.353 -9.597 -3.154 1.00 97.06 103 ARG A CA 1
ATOM 824 C C . ARG A 1 103 ? 7.503 -9.139 -1.952 1.00 97.06 103 ARG A C 1
ATOM 826 O O . ARG A 1 103 ? 7.669 -8.017 -1.472 1.00 97.06 103 ARG A O 1
ATOM 833 N N . PRO A 1 104 ? 6.610 -9.994 -1.407 1.00 96.19 104 PRO A N 1
ATOM 834 C CA . PRO A 1 104 ? 5.591 -9.569 -0.443 1.00 96.19 104 PRO A CA 1
ATOM 835 C C . PRO A 1 104 ? 6.164 -9.008 0.862 1.00 96.19 104 PRO A C 1
ATOM 837 O O . PRO A 1 104 ? 5.541 -8.147 1.469 1.00 96.19 104 PRO A O 1
ATOM 840 N N . LYS A 1 105 ? 7.351 -9.463 1.292 1.00 94.56 105 LYS A N 1
ATOM 841 C CA . LYS A 1 105 ? 8.034 -8.911 2.474 1.00 94.56 105 LYS A CA 1
ATOM 842 C C . LYS A 1 105 ? 8.401 -7.440 2.268 1.00 94.56 105 LYS A C 1
ATOM 844 O O . LYS A 1 105 ? 8.102 -6.630 3.126 1.00 94.56 105 LYS A O 1
ATOM 849 N N . LEU A 1 106 ? 8.966 -7.113 1.105 1.00 95.19 106 LEU A N 1
ATOM 850 C CA . LEU A 1 106 ? 9.331 -5.747 0.736 1.00 95.19 106 LEU A CA 1
ATOM 851 C C . LEU A 1 106 ? 8.073 -4.883 0.568 1.00 95.19 106 LEU A C 1
ATOM 853 O O . LEU A 1 106 ? 7.985 -3.793 1.122 1.00 95.19 106 LEU A O 1
ATOM 857 N N . ALA A 1 107 ? 7.059 -5.395 -0.135 1.00 96.25 107 ALA A N 1
ATOM 858 C CA . ALA A 1 107 ? 5.801 -4.678 -0.337 1.00 96.25 107 ALA A CA 1
ATOM 859 C C . ALA A 1 107 ? 5.033 -4.410 0.973 1.00 96.25 107 ALA A C 1
ATOM 861 O O . ALA A 1 107 ? 4.327 -3.408 1.068 1.00 96.25 107 ALA A O 1
ATOM 862 N N . ALA A 1 108 ? 5.167 -5.281 1.982 1.00 96.44 108 ALA A N 1
ATOM 863 C CA . ALA A 1 108 ? 4.533 -5.106 3.289 1.00 96.44 108 ALA A CA 1
ATOM 864 C C . ALA A 1 108 ? 5.085 -3.905 4.074 1.00 96.44 108 ALA A C 1
ATOM 866 O O . ALA A 1 108 ? 4.361 -3.353 4.902 1.00 96.44 108 ALA A O 1
ATOM 867 N N . ASP A 1 109 ? 6.317 -3.494 3.781 1.00 96.38 109 ASP A N 1
ATOM 868 C CA . ASP A 1 109 ? 6.989 -2.344 4.388 1.00 96.38 109 ASP A CA 1
ATOM 869 C C . ASP A 1 109 ? 6.799 -1.041 3.589 1.00 96.38 109 ASP A C 1
ATOM 871 O O . ASP A 1 109 ? 7.155 0.034 4.060 1.00 96.38 109 ASP A O 1
ATOM 875 N N . MET A 1 110 ? 6.209 -1.094 2.389 1.00 95.75 110 MET A N 1
ATOM 876 C CA . MET A 1 110 ? 5.956 0.113 1.596 1.00 95.75 110 MET A CA 1
ATOM 877 C C . MET A 1 110 ? 4.803 0.953 2.184 1.00 95.75 110 MET A C 1
ATOM 879 O O . MET A 1 110 ? 3.766 0.389 2.542 1.00 95.75 110 MET A O 1
ATOM 883 N N . PRO A 1 111 ? 4.899 2.297 2.188 1.00 94.75 111 PRO A N 1
ATOM 884 C CA . PRO A 1 111 ? 3.893 3.202 2.755 1.00 94.75 111 PRO A CA 1
ATOM 885 C C . PRO A 1 111 ? 2.686 3.398 1.814 1.00 94.75 111 PRO A C 1
ATOM 887 O O . PRO A 1 111 ? 2.521 4.443 1.179 1.00 94.75 111 PRO A O 1
ATOM 890 N N . ILE A 1 112 ? 1.850 2.365 1.688 1.00 95.62 112 ILE A N 1
ATOM 891 C CA . ILE A 1 112 ? 0.757 2.296 0.701 1.00 95.62 112 ILE A CA 1
ATOM 892 C C . ILE A 1 112 ? -0.573 2.842 1.223 1.00 95.62 112 ILE A C 1
ATOM 894 O O . ILE A 1 112 ? -1.345 3.395 0.441 1.00 95.62 112 ILE A O 1
ATOM 898 N N . PHE A 1 113 ? -0.883 2.666 2.506 1.00 95.19 113 PHE A N 1
ATOM 899 C CA . PHE A 1 113 ? -2.209 2.964 3.043 1.00 95.19 113 PHE A CA 1
ATOM 900 C C . PHE A 1 113 ? -2.276 4.396 3.560 1.00 95.19 113 PHE A C 1
ATOM 902 O O . PHE A 1 113 ? -1.633 4.733 4.551 1.00 95.19 113 PHE A O 1
ATOM 909 N N . VAL A 1 114 ? -3.081 5.240 2.916 1.00 93.88 114 VAL A N 1
ATOM 910 C CA . VAL A 1 114 ? -3.384 6.581 3.432 1.00 93.88 114 VAL A CA 1
ATOM 911 C C . VAL A 1 114 ? -4.454 6.473 4.511 1.00 93.88 114 VAL A C 1
ATOM 913 O O . VAL A 1 114 ? -5.549 5.973 4.253 1.00 93.88 114 VAL A O 1
ATOM 916 N N . VAL A 1 115 ? -4.159 6.990 5.701 1.00 93.06 115 VAL A N 1
ATOM 917 C CA . VAL A 1 115 ? -5.142 7.154 6.774 1.00 93.06 115 VAL A CA 1
ATOM 918 C C . VAL A 1 115 ? -5.333 8.644 7.026 1.00 93.06 115 VAL A C 1
ATOM 920 O O . VAL A 1 115 ? -4.387 9.345 7.372 1.00 93.06 115 VAL A O 1
ATOM 923 N N . ASP A 1 116 ? -6.557 9.133 6.815 1.00 92.25 116 ASP A N 1
ATOM 924 C CA . ASP A 1 116 ? -6.890 10.565 6.883 1.00 92.25 116 ASP A CA 1
ATOM 925 C C . ASP A 1 116 ? -7.084 11.104 8.308 1.00 92.25 116 ASP A C 1
ATOM 927 O O . ASP A 1 116 ? -7.089 12.322 8.503 1.00 92.25 116 ASP A O 1
ATOM 931 N N . ASP A 1 117 ? -7.274 10.207 9.278 1.00 92.75 117 ASP A N 1
ATOM 932 C CA . ASP A 1 117 ? -7.522 10.539 10.678 1.00 92.75 117 ASP A CA 1
ATOM 933 C C . ASP A 1 117 ? -6.625 9.713 11.606 1.00 92.75 117 ASP A C 1
ATOM 935 O O . ASP A 1 117 ? -6.799 8.500 11.766 1.00 92.75 117 ASP A O 1
ATOM 939 N N . SER A 1 118 ? -5.676 10.390 12.247 1.00 92.94 118 SER A N 1
ATOM 940 C CA . SER A 1 118 ? -4.770 9.800 13.229 1.00 92.94 118 SER A CA 1
ATOM 941 C C . SER A 1 118 ? -5.489 9.208 14.443 1.00 92.94 118 SER A C 1
ATOM 943 O O . SER A 1 118 ? -4.975 8.257 15.038 1.00 92.94 118 SER A O 1
ATOM 945 N N . GLU A 1 119 ? -6.696 9.673 14.792 1.00 93.56 119 GLU A N 1
ATOM 946 C CA . GLU A 1 119 ? -7.479 9.040 15.859 1.00 93.56 119 GLU A CA 1
ATOM 947 C C . GLU A 1 119 ? -7.853 7.598 15.514 1.00 93.56 119 GLU A C 1
ATOM 949 O O . GLU A 1 119 ? -7.932 6.752 16.409 1.00 93.56 119 GLU A O 1
ATOM 954 N N . ALA A 1 120 ? -8.080 7.293 14.233 1.00 92.06 120 ALA A N 1
ATOM 955 C CA . ALA A 1 120 ? -8.399 5.938 13.807 1.00 92.06 120 ALA A CA 1
ATOM 956 C C . ALA A 1 120 ? -7.230 4.993 14.109 1.00 92.06 120 ALA A C 1
ATOM 958 O O . ALA A 1 120 ? -7.447 3.922 14.669 1.00 92.06 120 ALA A O 1
ATOM 959 N N . VAL A 1 121 ? -5.999 5.423 13.822 1.00 93.50 121 VAL A N 1
ATOM 960 C CA . VAL A 1 121 ? -4.763 4.673 14.103 1.00 93.50 121 VAL A CA 1
ATOM 961 C C . VAL A 1 121 ? -4.539 4.531 15.609 1.00 93.50 121 VAL A C 1
ATOM 963 O O . VAL A 1 121 ? -4.297 3.427 16.100 1.00 93.50 121 VAL A O 1
ATOM 966 N N . LEU A 1 122 ? -4.745 5.612 16.364 1.00 94.25 122 LEU A N 1
ATOM 967 C CA . LEU A 1 122 ? -4.623 5.608 17.822 1.00 94.25 122 LEU A CA 1
ATOM 968 C C . LEU A 1 122 ? -5.590 4.609 18.481 1.00 94.25 122 LEU A C 1
ATOM 970 O O . LEU A 1 122 ? -5.210 3.879 19.396 1.00 94.25 122 LEU A O 1
ATOM 974 N N . ARG A 1 123 ? -6.837 4.516 17.998 1.00 93.19 123 ARG A N 1
ATOM 975 C CA . ARG A 1 123 ? -7.835 3.544 18.495 1.00 93.19 123 ARG A CA 1
ATOM 976 C C . ARG A 1 123 ? -7.449 2.091 18.229 1.00 93.19 123 ARG A C 1
ATOM 978 O O . ARG A 1 123 ? -7.933 1.199 18.929 1.00 93.19 123 ARG A O 1
ATOM 985 N N . LEU A 1 124 ? -6.595 1.851 17.237 1.00 93.50 124 LEU A N 1
ATOM 986 C CA . LEU A 1 124 ? -6.025 0.535 16.962 1.00 93.50 124 LEU A CA 1
ATOM 987 C C . LEU A 1 124 ? -4.835 0.200 17.872 1.00 93.50 124 LEU A C 1
ATOM 989 O O . LEU A 1 124 ? -4.379 -0.940 17.850 1.00 93.50 124 LEU A O 1
ATOM 993 N N . GLY A 1 125 ? -4.376 1.146 18.698 1.00 92.31 125 GLY A N 1
ATOM 994 C CA . GLY A 1 125 ? -3.219 0.974 19.578 1.00 92.31 125 GLY A CA 1
ATOM 995 C C . GLY A 1 125 ? -1.880 1.137 18.859 1.00 92.31 125 GLY A C 1
ATOM 996 O O . GLY A 1 125 ? -0.877 0.617 19.338 1.00 92.31 125 GLY A O 1
ATOM 997 N N . ILE A 1 126 ? -1.873 1.817 17.712 1.00 93.12 126 ILE A N 1
ATOM 998 C CA . ILE A 1 126 ? -0.672 2.126 16.931 1.00 93.12 126 ILE A CA 1
ATOM 999 C C . ILE A 1 126 ? -0.313 3.595 17.171 1.00 93.12 126 ILE A C 1
ATOM 1001 O O . ILE A 1 126 ? -1.205 4.438 17.296 1.00 93.12 126 ILE A O 1
ATOM 1005 N N . GLU A 1 127 ? 0.983 3.900 17.251 1.00 90.69 127 GLU A N 1
ATOM 1006 C CA . GLU A 1 127 ? 1.456 5.278 17.384 1.00 90.69 127 GLU A CA 1
ATOM 1007 C C . GLU A 1 127 ? 1.140 6.067 16.104 1.00 90.69 127 GLU A C 1
ATOM 1009 O O . GLU A 1 127 ? 1.584 5.680 15.020 1.00 90.69 127 GLU A O 1
ATOM 1014 N N . PRO A 1 128 ? 0.343 7.146 16.189 1.00 91.00 128 PRO A N 1
ATOM 1015 C CA . PRO A 1 128 ? 0.002 7.923 15.012 1.00 91.00 128 PRO A CA 1
ATOM 1016 C C . PRO A 1 128 ? 1.157 8.836 14.591 1.00 91.00 128 PRO A C 1
ATOM 1018 O O . PRO A 1 128 ? 1.825 9.440 15.432 1.00 91.00 128 PRO A O 1
ATOM 1021 N N . GLY A 1 129 ? 1.323 8.993 13.278 1.00 88.31 129 GLY A N 1
ATOM 1022 C CA . GLY A 1 129 ? 2.123 10.058 12.679 1.00 88.31 129 GLY A CA 1
ATOM 1023 C C . GLY A 1 129 ? 1.369 11.393 12.640 1.00 88.31 129 GLY A C 1
ATOM 1024 O O . GLY A 1 129 ? 0.762 11.828 13.624 1.00 88.31 129 GLY A O 1
ATOM 1025 N N . GLU A 1 130 ? 1.390 12.062 11.488 1.00 91.00 130 GLU A N 1
ATOM 1026 C CA . GLU A 1 130 ? 0.610 13.290 11.285 1.00 91.00 130 GLU A CA 1
ATOM 1027 C C . GLU A 1 130 ? -0.909 13.022 11.263 1.00 91.00 130 GLU A C 1
ATOM 1029 O O . GLU A 1 130 ? -1.367 11.880 11.224 1.00 91.00 130 GLU A O 1
ATOM 1034 N N . LYS A 1 131 ? -1.725 14.092 11.260 1.00 91.50 131 LYS A N 1
ATOM 1035 C CA . LYS A 1 131 ? -3.198 13.983 11.195 1.00 91.50 131 LYS A CA 1
ATOM 1036 C C . LYS A 1 131 ? -3.659 13.076 10.048 1.00 91.50 131 LYS A C 1
ATOM 1038 O O . LYS A 1 131 ? -4.584 12.295 10.229 1.00 91.50 131 LYS A O 1
ATOM 1043 N N . ARG A 1 132 ? -3.017 13.223 8.889 1.00 92.06 132 ARG A N 1
ATOM 1044 C CA . ARG A 1 132 ? -3.189 12.390 7.705 1.00 92.06 132 ARG A CA 1
ATOM 1045 C C . ARG A 1 132 ? -1.818 11.892 7.294 1.00 92.06 132 ARG A C 1
ATOM 1047 O O . ARG A 1 132 ? -0.971 12.718 6.965 1.00 92.06 132 ARG A O 1
ATOM 1054 N N . ASP A 1 133 ? -1.631 10.583 7.259 1.00 92.56 133 ASP A N 1
ATOM 1055 C CA . ASP A 1 133 ? -0.320 9.996 6.987 1.00 92.56 133 ASP A CA 1
ATOM 1056 C C . ASP A 1 133 ? -0.419 8.687 6.195 1.00 92.56 133 ASP A C 1
ATOM 1058 O O . ASP A 1 133 ? -1.516 8.163 5.958 1.00 92.56 133 ASP A O 1
ATOM 1062 N N . ARG A 1 134 ? 0.729 8.186 5.738 1.00 92.44 134 ARG A N 1
ATOM 1063 C CA . ARG A 1 134 ? 0.860 6.915 5.025 1.00 92.44 134 ARG A CA 1
ATOM 1064 C C . ARG A 1 134 ? 1.466 5.865 5.936 1.00 92.44 134 ARG A C 1
ATOM 1066 O O . ARG A 1 134 ? 2.489 6.100 6.563 1.00 92.44 134 ARG A O 1
ATOM 1073 N N . TYR A 1 135 ? 0.863 4.689 5.916 1.00 94.62 135 TYR A N 1
ATOM 1074 C CA . TYR A 1 135 ? 1.277 3.547 6.711 1.00 94.62 135 TYR A CA 1
ATOM 1075 C C . TYR A 1 135 ? 1.552 2.360 5.798 1.00 94.62 135 TYR A C 1
ATOM 1077 O O . TYR A 1 135 ? 0.876 2.152 4.780 1.00 94.62 135 TYR A O 1
ATOM 1085 N N . SER A 1 136 ? 2.548 1.569 6.165 1.00 95.44 136 SER A N 1
ATOM 1086 C CA . SER A 1 136 ? 2.784 0.265 5.571 1.00 95.44 136 SER A CA 1
ATOM 1087 C C . SER A 1 136 ? 1.813 -0.781 6.115 1.00 95.44 136 SER A C 1
ATOM 1089 O O . SER A 1 136 ? 1.053 -0.544 7.060 1.00 95.44 136 SER A O 1
ATOM 1091 N N . TYR A 1 137 ? 1.806 -1.967 5.507 1.00 95.38 137 TYR A N 1
ATOM 1092 C CA . TYR A 1 137 ? 1.043 -3.077 6.072 1.00 95.38 137 TYR A CA 1
ATOM 1093 C C . TYR A 1 137 ? 1.582 -3.456 7.454 1.00 95.38 137 TYR A C 1
ATOM 1095 O O . TYR A 1 137 ? 0.794 -3.706 8.365 1.00 95.38 137 TYR A O 1
ATOM 1103 N N . ASN A 1 138 ? 2.907 -3.472 7.614 1.00 95.81 138 ASN A N 1
ATOM 1104 C CA . ASN A 1 138 ? 3.554 -3.844 8.867 1.00 95.81 138 ASN A CA 1
ATOM 1105 C C . ASN A 1 138 ? 3.320 -2.819 9.984 1.00 95.81 138 ASN A C 1
ATOM 1107 O O . ASN A 1 138 ? 3.153 -3.235 11.130 1.00 95.81 138 ASN A O 1
ATOM 1111 N N . ASP A 1 139 ? 3.175 -1.530 9.664 1.00 94.12 139 ASP A N 1
ATOM 1112 C CA . ASP A 1 139 ? 2.782 -0.506 10.648 1.00 94.12 139 ASP A CA 1
ATOM 1113 C C . ASP A 1 139 ? 1.369 -0.756 11.193 1.00 94.12 139 ASP A C 1
ATOM 1115 O O . ASP A 1 139 ? 1.094 -0.570 12.379 1.00 94.12 139 ASP A O 1
ATOM 1119 N N . LEU A 1 140 ? 0.456 -1.209 10.327 1.00 94.31 140 LEU A N 1
ATOM 1120 C CA . LEU A 1 140 ? -0.948 -1.448 10.677 1.00 94.31 14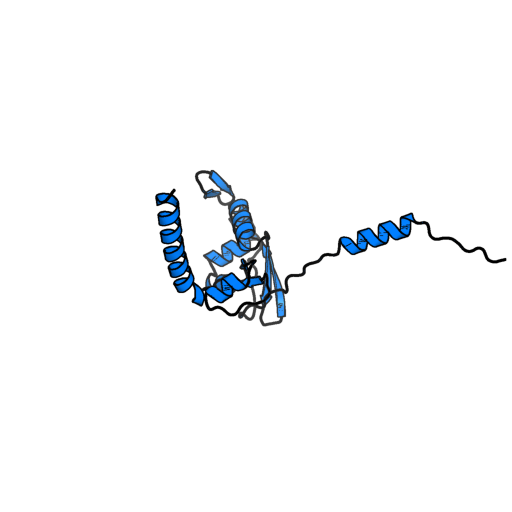0 LEU A CA 1
ATOM 1121 C C . LEU A 1 140 ? -1.208 -2.846 11.249 1.00 94.31 140 LEU A C 1
ATOM 1123 O O . LEU A 1 140 ? -2.234 -3.077 11.901 1.00 94.31 140 LEU A O 1
ATOM 1127 N N . LEU A 1 141 ? -0.298 -3.790 11.013 1.00 94.88 141 LEU A N 1
ATOM 1128 C CA . LEU A 1 141 ? -0.458 -5.192 11.378 1.00 94.88 141 LEU A CA 1
ATOM 1129 C C . LEU A 1 141 ? -0.750 -5.411 12.879 1.00 94.88 141 LEU A C 1
ATOM 1131 O O . LEU A 1 141 ? -1.664 -6.194 13.167 1.00 94.88 141 LEU A O 1
ATOM 1135 N N . PRO A 1 142 ? -0.091 -4.722 13.838 1.00 95.06 142 PRO A N 1
ATOM 1136 C CA . PRO A 1 142 ? -0.393 -4.864 15.266 1.00 95.06 142 PRO A CA 1
ATOM 1137 C C . PRO A 1 142 ? -1.852 -4.531 15.618 1.00 95.06 142 PRO A C 1
ATOM 1139 O O . PRO A 1 142 ? -2.452 -5.170 16.484 1.00 95.06 142 PRO A O 1
ATOM 1142 N N . GLY A 1 143 ? -2.454 -3.576 14.904 1.00 94.81 143 GLY A N 1
ATOM 1143 C CA . GLY A 1 143 ? -3.824 -3.112 15.124 1.00 94.81 143 GLY A CA 1
ATOM 1144 C C . GLY A 1 143 ? -4.912 -4.017 14.540 1.00 94.81 143 GLY A C 1
ATOM 1145 O O . GLY A 1 143 ? -6.097 -3.821 14.822 1.00 94.81 143 GLY A O 1
ATOM 1146 N N . ARG A 1 144 ? -4.556 -5.033 13.741 1.00 93.75 144 ARG A N 1
ATOM 1147 C CA . ARG A 1 144 ? -5.513 -5.850 12.970 1.00 93.75 144 ARG A CA 1
ATOM 1148 C C . ARG A 1 144 ? -6.564 -6.547 13.837 1.00 93.75 144 ARG A C 1
ATOM 1150 O O . ARG A 1 144 ? -7.746 -6.547 13.493 1.00 93.75 144 ARG A O 1
ATOM 1157 N N . SER A 1 145 ? -6.153 -7.131 14.961 1.00 94.50 145 SER A N 1
ATOM 1158 C CA . SER A 1 145 ? -7.082 -7.800 15.883 1.00 94.50 145 SER A CA 1
ATOM 1159 C C . SER A 1 145 ? -8.048 -6.804 16.521 1.00 94.50 145 SER A C 1
ATOM 1161 O O . SER A 1 145 ? -9.242 -7.085 16.642 1.00 94.50 145 SER A O 1
ATOM 1163 N N . LYS A 1 146 ? -7.555 -5.609 16.876 1.00 95.19 146 LYS A N 1
ATOM 1164 C CA . LYS A 1 146 ? -8.387 -4.548 17.446 1.00 95.19 146 LYS A CA 1
ATOM 1165 C C . LYS A 1 146 ? -9.383 -4.007 16.425 1.00 95.19 146 LYS A C 1
ATOM 1167 O O . LYS A 1 146 ? -10.548 -3.805 16.763 1.00 95.19 146 LYS A O 1
ATOM 1172 N N . LEU A 1 147 ? -8.954 -3.849 15.174 1.00 93.75 147 LEU A N 1
ATOM 1173 C CA . LEU A 1 147 ? -9.816 -3.459 14.061 1.00 93.75 147 LEU A CA 1
ATOM 1174 C C . LEU A 1 147 ? -10.979 -4.446 13.885 1.00 93.75 147 LEU A C 1
ATOM 1176 O O . LEU A 1 147 ? -12.129 -4.021 13.793 1.00 93.75 147 LEU A O 1
ATOM 1180 N N . ALA A 1 148 ? -10.697 -5.753 13.896 1.00 93.50 148 ALA A N 1
ATOM 1181 C CA . ALA A 1 148 ? -11.723 -6.790 13.775 1.00 93.50 148 ALA A CA 1
ATOM 1182 C C . ALA A 1 148 ? -12.728 -6.762 14.941 1.00 93.50 148 ALA A C 1
ATOM 1184 O O . ALA A 1 148 ? -13.934 -6.867 14.715 1.00 93.50 148 ALA A O 1
ATOM 1185 N N . GLN A 1 149 ? -12.246 -6.564 16.175 1.00 94.94 149 GLN A N 1
ATOM 1186 C CA . GLN A 1 149 ? -13.108 -6.400 17.348 1.00 94.94 149 GLN A CA 1
ATOM 1187 C C . GLN A 1 149 ? -14.049 -5.197 17.183 1.00 94.94 149 GLN A C 1
ATOM 1189 O O . GLN A 1 149 ? -15.265 -5.342 17.306 1.00 94.94 149 GLN A O 1
ATOM 1194 N N . LEU A 1 150 ? -13.492 -4.019 16.884 1.00 93.69 150 LEU A N 1
ATOM 1195 C CA . LEU A 1 150 ? -14.263 -2.784 16.737 1.00 93.69 150 LEU A CA 1
ATOM 1196 C C . LEU A 1 150 ? -15.301 -2.912 15.616 1.00 93.69 150 LEU A C 1
ATOM 1198 O O . LEU A 1 150 ? -16.458 -2.546 15.813 1.00 93.69 150 LEU A O 1
ATOM 1202 N N . ALA A 1 151 ? -14.928 -3.488 14.470 1.00 92.50 151 ALA A N 1
ATOM 1203 C CA . ALA A 1 151 ? -15.851 -3.724 13.361 1.00 92.50 151 ALA A CA 1
ATOM 1204 C C . ALA A 1 151 ? -17.063 -4.577 13.781 1.00 92.50 151 ALA A C 1
ATOM 1206 O O . ALA A 1 151 ? -18.197 -4.248 13.426 1.00 92.50 151 ALA A O 1
ATOM 1207 N N . GLY A 1 152 ? -16.845 -5.625 14.584 1.00 93.62 152 GLY A N 1
ATOM 1208 C CA . GLY A 1 152 ? -17.924 -6.447 15.139 1.00 93.62 152 GLY A CA 1
ATOM 1209 C C . GLY A 1 152 ? -18.844 -5.669 16.087 1.00 93.62 152 GLY A C 1
ATOM 1210 O O . GLY A 1 152 ? -20.067 -5.733 15.953 1.00 93.62 152 GLY A O 1
ATOM 1211 N N . GLU A 1 153 ? -18.272 -4.892 17.009 1.00 93.81 153 GLU A N 1
ATOM 1212 C CA . GLU A 1 153 ? -19.032 -4.074 17.966 1.00 93.81 153 GLU A CA 1
ATOM 1213 C C . GLU A 1 153 ? -19.900 -3.013 17.267 1.00 93.81 153 GLU A C 1
ATOM 1215 O O . GLU A 1 153 ? -21.075 -2.841 17.606 1.00 93.81 153 GLU A O 1
ATOM 1220 N N . TYR A 1 154 ? -19.350 -2.308 16.272 1.00 91.31 154 TYR A N 1
ATOM 1221 C CA . TYR A 1 154 ? -20.096 -1.308 15.503 1.00 91.31 154 TYR A CA 1
ATOM 1222 C C . TYR A 1 154 ? -21.159 -1.939 14.599 1.00 91.31 154 TYR A C 1
ATOM 1224 O O . TYR A 1 154 ? -22.250 -1.380 14.481 1.00 91.31 154 TYR A O 1
ATOM 1232 N N . GLY A 1 155 ? -20.891 -3.116 14.024 1.00 90.56 155 GLY A N 1
ATOM 1233 C CA . GLY A 1 155 ? -21.876 -3.862 13.240 1.00 90.56 155 GLY A CA 1
ATOM 1234 C C . GLY A 1 155 ? -23.122 -4.217 14.056 1.00 90.56 155 GLY A C 1
ATOM 1235 O O . GLY A 1 155 ? -24.242 -3.955 13.621 1.00 90.56 155 GLY A O 1
ATOM 1236 N N . GLN A 1 156 ? -22.939 -4.715 15.283 1.00 91.88 156 GLN A N 1
ATOM 1237 C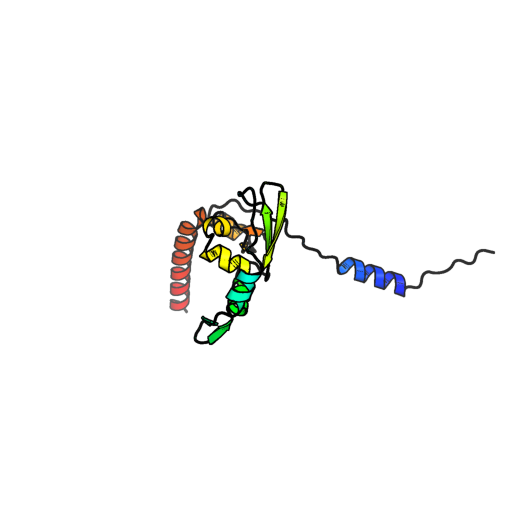 CA . GLN A 1 156 ? -24.055 -5.031 16.185 1.00 91.88 156 GLN A CA 1
ATOM 1238 C C . GLN A 1 156 ? -24.845 -3.787 16.606 1.00 91.88 156 GLN A C 1
ATOM 1240 O O . GLN A 1 156 ? -26.071 -3.828 16.690 1.00 91.88 156 GLN A O 1
ATOM 1245 N N . LYS A 1 157 ? -24.156 -2.672 16.885 1.00 91.81 157 LYS A N 1
ATOM 1246 C CA . LYS A 1 157 ? -24.821 -1.406 17.233 1.00 91.81 157 LYS A CA 1
ATOM 1247 C C . LYS A 1 157 ? -25.672 -0.883 16.081 1.00 91.81 157 LYS A C 1
ATOM 1249 O O . LYS A 1 157 ? -26.792 -0.451 16.326 1.00 91.81 157 LYS A O 1
ATOM 1254 N N . LYS A 1 158 ? -25.158 -0.953 14.849 1.00 89.50 158 LYS A N 1
ATOM 1255 C CA . LYS A 1 158 ? -25.901 -0.548 13.654 1.00 89.50 158 LYS A CA 1
ATOM 1256 C C . LYS A 1 158 ? -27.165 -1.388 13.469 1.00 89.50 158 LYS A C 1
ATOM 1258 O O . LYS A 1 158 ? -28.225 -0.821 13.260 1.00 89.50 158 LYS A O 1
ATOM 1263 N N . GLN A 1 159 ? -27.063 -2.708 13.620 1.00 87.00 159 GLN A N 1
ATOM 1264 C CA . GLN A 1 159 ? -28.221 -3.593 13.503 1.00 87.00 159 GLN A CA 1
ATOM 1265 C C . GLN A 1 159 ? -29.315 -3.254 14.527 1.00 87.00 159 GLN A C 1
ATOM 1267 O O . GLN A 1 159 ? -30.476 -3.135 14.162 1.00 87.00 159 GLN A O 1
ATOM 1272 N N . LYS A 1 160 ? -28.944 -3.034 15.794 1.00 88.25 160 LYS A N 1
ATOM 1273 C CA . LYS A 1 160 ? -29.910 -2.659 16.840 1.00 88.25 160 LYS A CA 1
ATOM 1274 C C . LYS A 1 160 ? -30.586 -1.314 16.586 1.00 88.25 160 LYS A C 1
ATOM 1276 O O . LYS A 1 160 ? -31.739 -1.158 16.958 1.00 88.25 160 LYS A O 1
ATOM 1281 N N . PHE A 1 161 ? -29.858 -0.356 16.013 1.00 89.69 161 PHE A N 1
ATOM 1282 C CA . PHE A 1 161 ? -30.416 0.936 15.620 1.00 89.69 161 PHE A CA 1
ATOM 1283 C C . PHE A 1 161 ? -31.439 0.762 14.490 1.00 89.69 161 PHE A C 1
ATOM 1285 O O . PHE A 1 161 ? -32.571 1.210 14.627 1.00 89.69 161 PHE A O 1
ATOM 1292 N N . ASP A 1 162 ? -31.067 0.024 13.439 1.00 89.00 162 ASP A N 1
ATOM 1293 C CA . ASP A 1 162 ? -31.930 -0.234 12.281 1.00 89.00 162 ASP A CA 1
ATOM 1294 C C . ASP A 1 162 ? -33.181 -1.084 12.650 1.00 89.00 162 ASP A C 1
ATOM 1296 O O . ASP A 1 162 ? -34.185 -1.015 11.956 1.00 89.00 162 ASP A O 1
ATOM 1300 N N . GLU A 1 163 ? -33.141 -1.884 13.729 1.00 83.50 163 GLU A N 1
ATOM 1301 C CA . GLU A 1 163 ? -34.287 -2.655 14.263 1.00 83.50 163 GLU A CA 1
ATOM 1302 C C . GLU A 1 163 ? -35.199 -1.849 15.213 1.00 83.50 163 GLU A C 1
ATOM 1304 O O . GLU A 1 163 ? -36.297 -2.306 15.541 1.00 83.50 163 GLU A O 1
ATOM 1309 N N . SER A 1 164 ? -34.735 -0.697 15.711 1.00 79.06 164 SER A N 1
ATOM 1310 C CA . SER A 1 164 ? -35.491 0.158 16.641 1.00 79.06 164 SER A CA 1
ATOM 1311 C C . SER A 1 164 ? -36.280 1.288 15.970 1.00 79.06 164 SER A C 1
ATOM 1313 O O . SER A 1 164 ? -37.115 1.895 16.644 1.00 79.06 164 SER A O 1
ATOM 1315 N N . ASP A 1 165 ? -36.017 1.538 14.684 1.00 60.50 165 ASP A N 1
ATOM 1316 C CA . ASP A 1 165 ? -36.743 2.464 13.799 1.00 60.50 165 ASP A CA 1
ATOM 1317 C C . ASP A 1 165 ? -37.827 1.729 12.982 1.00 60.50 165 ASP A C 1
ATOM 1319 O O . ASP A 1 165 ? -38.891 2.343 12.725 1.00 60.50 165 ASP A O 1
#

Sequence (165 aa):
MKLFQTPSIAALFVAIIAVLSSGTVFAKDVSVPFETYEPWPQEVPDTFRELLVQEGGRVKPVHTYSRFMLMQFNGRSVVRFETADGEKHEIEAVAWMLDTFFRPKLAADMPIFVVDDSEAVLRLGIEPGEKRDRYSYNDLLPGRSKLAQLAGEYGQKKQKFDESD

Radius of gyration: 22.97 Å; chains: 1; bounding box: 57×77×40 Å

pLDDT: mean 85.54, std 18.33, range [36.81, 97.94]